Protein AF-F5BQK0-F1 (afdb_monomer_lite)

pLDDT: mean 85.35, std 14.2, range [51.0, 97.44]

InterPro domains:
  IPR036388 Winged helix-like DNA-binding domain superfamily [G3DSA:1.10.10.10] (1-72)
  IPR036390 Winged helix DNA-binding domain superfamily [SSF46785] (3-66)

Radius of gyration: 19.96 Å; chains: 1; bounding box: 42×24×60 Å

Sequence (81 aa):
MVQLFRIDNGEKVYLYQNFKDFNKVFLQKNIEKINQYTEINHLEVRIVERVARRASKLRFSYKIDKESEGLDIRIPYGFRG

Secondary structure (DSSP, 8-state):
---SEEEETTEEEES--SHHHIIIIIIHHHHHHHHHHSSEEEEEEEEEEEETTEEEEEEEEEEE----S---TTS-GGG--

Structure (mmCIF, N/CA/C/O backbone):
data_AF-F5BQK0-F1
#
_entry.id   AF-F5BQK0-F1
#
loop_
_atom_site.group_PDB
_atom_site.id
_atom_site.type_symbol
_atom_site.label_atom_id
_atom_site.label_alt_id
_atom_site.label_comp_id
_atom_site.label_asym_id
_atom_site.label_entity_id
_atom_site.label_seq_id
_atom_site.pdbx_PDB_ins_code
_atom_site.Cartn_x
_atom_site.Cartn_y
_atom_site.Cartn_z
_atom_site.occupancy
_atom_site.B_iso_or_equiv
_atom_site.auth_seq_id
_atom_site.auth_comp_id
_atom_site.auth_asym_id
_atom_site.auth_atom_id
_atom_site.pdbx_PDB_model_num
ATOM 1 N N . MET A 1 1 ? 1.342 -11.940 4.699 1.00 68.19 1 MET A N 1
ATOM 2 C CA . MET A 1 1 ? 1.531 -10.588 4.123 1.00 68.19 1 MET A CA 1
ATOM 3 C C . MET A 1 1 ? 2.135 -10.764 2.734 1.00 68.19 1 MET A C 1
ATOM 5 O O . MET A 1 1 ? 2.875 -11.726 2.572 1.00 68.19 1 MET A O 1
ATOM 9 N N . VAL A 1 2 ? 1.793 -9.952 1.730 1.00 86.31 2 VAL A N 1
ATOM 10 C CA . VAL A 1 2 ? 2.499 -10.009 0.427 1.00 86.31 2 VAL A CA 1
ATOM 11 C C . VAL A 1 2 ? 3.724 -9.102 0.480 1.00 86.31 2 VAL A C 1
ATOM 13 O O . VAL A 1 2 ? 3.685 -8.072 1.145 1.00 86.31 2 VAL A O 1
ATOM 16 N N . GLN A 1 3 ? 4.813 -9.495 -0.179 1.00 89.19 3 GLN A N 1
ATOM 17 C CA . GLN A 1 3 ? 6.075 -8.749 -0.166 1.00 89.19 3 GLN A CA 1
ATOM 18 C C . GLN A 1 3 ? 6.068 -7.629 -1.212 1.00 89.19 3 GLN A C 1
ATOM 20 O O . GLN A 1 3 ? 5.453 -7.783 -2.263 1.00 89.19 3 GLN A O 1
ATOM 25 N N . LEU A 1 4 ? 6.739 -6.508 -0.919 1.00 90.44 4 LEU A N 1
ATOM 26 C CA . LEU A 1 4 ? 6.855 -5.344 -1.817 1.00 90.44 4 LEU A CA 1
ATOM 27 C C . LEU A 1 4 ? 8.009 -5.499 -2.819 1.00 90.44 4 LEU A C 1
ATOM 29 O O . LEU A 1 4 ? 7.954 -5.012 -3.949 1.00 90.44 4 LEU A O 1
ATOM 33 N N . PHE A 1 5 ? 9.073 -6.154 -2.373 1.00 93.81 5 PHE A N 1
ATOM 34 C CA . PHE A 1 5 ? 10.310 -6.351 -3.106 1.00 93.81 5 PHE A CA 1
ATOM 35 C C . PHE A 1 5 ? 10.921 -7.695 -2.716 1.00 93.81 5 PHE A C 1
ATOM 37 O O . PHE A 1 5 ? 10.563 -8.263 -1.683 1.00 93.81 5 PHE A O 1
ATOM 44 N N . ARG A 1 6 ? 11.879 -8.150 -3.518 1.00 94.12 6 ARG A N 1
ATOM 45 C CA . ARG A 1 6 ? 12.801 -9.235 -3.179 1.00 94.12 6 ARG A CA 1
ATOM 46 C C . ARG A 1 6 ? 14.242 -8.750 -3.309 1.00 94.12 6 ARG A C 1
ATOM 48 O O . ARG A 1 6 ? 14.482 -7.721 -3.941 1.00 94.12 6 ARG A O 1
ATOM 55 N N . ILE A 1 7 ? 15.174 -9.486 -2.716 1.00 95.88 7 ILE A N 1
ATOM 56 C CA . ILE A 1 7 ? 16.604 -9.282 -2.944 1.00 95.88 7 ILE A CA 1
ATOM 57 C C . ILE A 1 7 ? 17.062 -10.268 -4.017 1.00 95.88 7 ILE A C 1
ATOM 59 O O . ILE A 1 7 ? 16.798 -11.463 -3.901 1.00 95.88 7 ILE A O 1
ATOM 63 N N . ASP A 1 8 ? 17.711 -9.757 -5.056 1.00 93.25 8 ASP A N 1
ATOM 64 C CA . ASP A 1 8 ? 18.253 -10.516 -6.184 1.00 93.25 8 ASP A CA 1
ATOM 65 C C . ASP A 1 8 ? 19.691 -10.031 -6.400 1.00 93.25 8 ASP A C 1
ATOM 67 O O . ASP A 1 8 ? 19.906 -8.837 -6.588 1.00 93.25 8 ASP A O 1
ATOM 71 N N . ASN A 1 9 ? 20.684 -10.912 -6.243 1.00 92.62 9 ASN A N 1
ATOM 72 C CA . ASN A 1 9 ? 22.114 -10.561 -6.300 1.00 92.62 9 ASN A CA 1
ATOM 73 C C . ASN A 1 9 ? 22.527 -9.359 -5.420 1.00 92.62 9 ASN A C 1
ATOM 75 O O . ASN A 1 9 ? 23.393 -8.572 -5.785 1.00 92.62 9 ASN A O 1
ATOM 79 N N . GLY A 1 10 ? 21.902 -9.210 -4.246 1.00 94.25 10 GLY A N 1
ATOM 80 C CA . GLY A 1 10 ? 22.154 -8.093 -3.325 1.00 94.25 10 GLY A CA 1
ATOM 81 C C . GLY A 1 10 ? 21.389 -6.806 -3.658 1.00 94.25 10 GLY A C 1
ATOM 82 O O . GLY A 1 10 ? 21.392 -5.876 -2.855 1.00 94.25 10 GLY A O 1
ATOM 83 N N . GLU A 1 11 ? 20.670 -6.763 -4.780 1.00 93.94 11 GLU A N 1
ATOM 84 C CA . GLU A 1 11 ? 19.878 -5.611 -5.199 1.00 93.94 11 GLU A CA 1
ATOM 85 C C . GLU A 1 11 ? 18.389 -5.769 -4.889 1.00 93.94 11 GLU A C 1
ATOM 87 O O . GLU A 1 11 ? 17.811 -6.859 -4.896 1.00 93.94 11 GLU A O 1
ATOM 92 N N . LYS A 1 12 ? 17.734 -4.635 -4.626 1.00 94.12 12 LYS A N 1
ATOM 93 C CA . LYS A 1 12 ? 16.304 -4.573 -4.334 1.00 94.12 12 LYS A CA 1
ATOM 94 C C . LYS A 1 12 ? 15.492 -4.552 -5.628 1.00 94.12 12 LYS A C 1
ATOM 96 O O . LYS A 1 12 ? 15.408 -3.523 -6.294 1.00 94.12 12 LYS A O 1
ATOM 101 N N . VAL A 1 13 ? 14.794 -5.646 -5.919 1.00 94.12 13 VAL A N 1
ATOM 102 C CA . VAL A 1 13 ? 13.897 -5.749 -7.078 1.00 94.12 13 VAL A CA 1
ATOM 103 C C . VAL A 1 13 ? 12.443 -5.590 -6.631 1.00 94.12 13 VAL A C 1
ATOM 105 O O . VAL A 1 13 ? 11.905 -6.426 -5.901 1.00 94.12 13 VAL A O 1
ATOM 108 N N . TYR A 1 14 ? 11.790 -4.507 -7.061 1.00 92.88 14 TYR A N 1
ATOM 109 C CA . TYR A 1 14 ? 10.375 -4.243 -6.769 1.00 92.88 14 TYR A CA 1
ATOM 110 C C . TYR A 1 14 ? 9.452 -5.138 -7.601 1.00 92.88 14 TYR A C 1
ATOM 112 O O . TYR A 1 14 ? 9.580 -5.209 -8.822 1.00 92.88 14 TYR A O 1
ATOM 120 N N . LEU A 1 15 ? 8.486 -5.781 -6.938 1.00 91.25 15 LEU A N 1
ATOM 121 C CA . LEU A 1 15 ? 7.649 -6.821 -7.553 1.00 91.25 15 LEU A CA 1
ATOM 122 C C . LEU A 1 15 ? 6.473 -6.267 -8.375 1.00 91.25 15 LEU A C 1
ATOM 124 O O . LEU A 1 15 ? 5.951 -6.965 -9.239 1.00 91.25 15 LEU A O 1
ATOM 128 N N . TYR A 1 16 ? 6.058 -5.019 -8.129 1.00 91.81 16 TYR A N 1
ATOM 129 C CA . TYR A 1 16 ? 4.888 -4.407 -8.771 1.00 91.81 16 TYR A CA 1
ATOM 130 C C . TYR A 1 16 ? 5.242 -3.042 -9.364 1.00 91.81 16 TYR A C 1
ATOM 132 O O . TYR A 1 16 ? 5.065 -2.004 -8.730 1.00 91.81 16 TYR A O 1
ATOM 140 N N . GLN A 1 17 ? 5.763 -3.032 -10.591 1.00 86.25 17 GLN A N 1
ATOM 141 C CA . GLN A 1 17 ? 6.195 -1.787 -11.240 1.00 86.25 17 GLN A CA 1
ATOM 142 C C . GLN A 1 17 ? 5.028 -0.913 -11.728 1.00 86.25 17 GLN A C 1
ATOM 144 O O . GLN A 1 17 ? 5.156 0.307 -11.817 1.00 86.25 17 GLN A O 1
ATOM 149 N N . ASN A 1 18 ? 3.878 -1.518 -12.040 1.00 89.56 18 ASN A N 1
ATOM 150 C CA . ASN A 1 18 ? 2.674 -0.791 -12.428 1.00 89.56 18 ASN A CA 1
ATOM 151 C C . ASN A 1 18 ? 1.813 -0.487 -11.197 1.00 89.56 18 ASN A C 1
ATOM 153 O O . ASN A 1 18 ? 1.471 -1.390 -10.434 1.00 89.56 18 ASN A O 1
ATOM 157 N N . PHE A 1 19 ? 1.388 0.772 -11.051 1.00 89.88 19 PHE A N 1
ATOM 158 C CA . PHE A 1 19 ? 0.499 1.187 -9.967 1.00 89.88 19 PHE A CA 1
ATOM 159 C C . PHE A 1 19 ? -0.802 0.373 -9.908 1.00 89.88 19 PHE A C 1
ATOM 161 O O . PHE A 1 19 ? -1.288 0.094 -8.819 1.00 89.88 19 PHE A O 1
ATOM 168 N N . LYS A 1 20 ? -1.377 -0.032 -11.049 1.00 90.56 20 LYS A N 1
ATOM 169 C CA . LYS A 1 20 ? -2.623 -0.815 -11.073 1.00 90.56 20 LYS A CA 1
ATOM 170 C C . LYS A 1 20 ? -2.451 -2.162 -10.362 1.00 90.56 20 LYS A C 1
ATOM 172 O O . LYS A 1 20 ? -3.286 -2.525 -9.533 1.00 90.56 20 LYS A O 1
ATOM 177 N N . ASP A 1 21 ? -1.353 -2.855 -10.648 1.00 91.06 21 ASP A N 1
ATOM 178 C CA . ASP A 1 21 ? -1.040 -4.152 -10.045 1.00 91.06 21 ASP A CA 1
ATOM 179 C C . ASP A 1 21 ? -0.594 -3.985 -8.597 1.00 91.06 21 ASP A C 1
ATOM 181 O O . ASP A 1 21 ? -1.058 -4.711 -7.720 1.00 91.06 21 ASP A O 1
ATOM 185 N N . PHE A 1 22 ? 0.220 -2.962 -8.324 1.00 93.38 22 PHE A N 1
ATOM 186 C CA . PHE A 1 22 ? 0.603 -2.583 -6.970 1.00 93.38 22 PHE A CA 1
ATOM 187 C C . PHE A 1 22 ? -0.625 -2.310 -6.091 1.00 93.38 22 PHE A C 1
ATOM 189 O O . PHE A 1 22 ? -0.731 -2.831 -4.982 1.00 93.38 22 PHE A O 1
ATOM 196 N N . ASN A 1 23 ? -1.603 -1.561 -6.598 1.00 93.25 23 ASN A N 1
ATOM 197 C CA . ASN A 1 23 ? -2.816 -1.249 -5.860 1.00 93.25 23 ASN A CA 1
ATOM 198 C C . ASN A 1 23 ? -3.660 -2.502 -5.585 1.00 93.25 23 ASN A C 1
ATOM 200 O O . ASN A 1 23 ? -4.042 -2.748 -4.443 1.00 93.25 23 ASN A O 1
ATOM 204 N N . LYS A 1 24 ? -3.914 -3.314 -6.617 1.00 9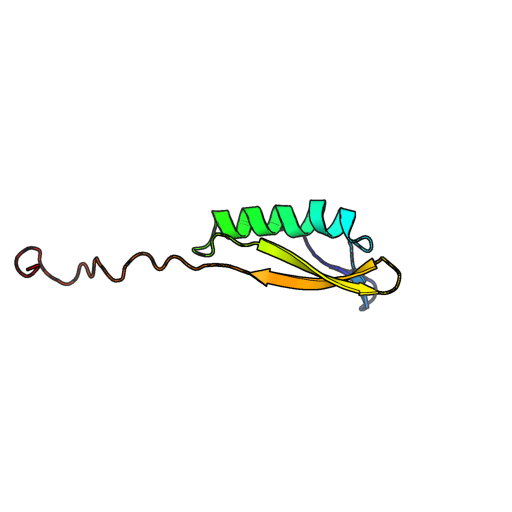1.75 24 LYS A N 1
ATOM 205 C CA . LYS A 1 24 ? -4.796 -4.486 -6.516 1.00 91.75 24 LYS A CA 1
ATOM 206 C C . LYS A 1 24 ? -4.176 -5.635 -5.720 1.00 91.75 24 LYS A C 1
ATOM 208 O O . LYS A 1 24 ? -4.842 -6.269 -4.907 1.00 91.75 24 LYS A O 1
ATOM 213 N N . VAL A 1 25 ? -2.914 -5.959 -5.990 1.00 92.56 25 VAL A N 1
ATOM 214 C CA . VAL A 1 25 ? -2.272 -7.165 -5.447 1.00 92.56 25 VAL A CA 1
ATOM 215 C C . VAL A 1 25 ? -1.603 -6.885 -4.110 1.00 92.56 25 VAL A C 1
ATOM 217 O O . VAL A 1 25 ? -1.620 -7.759 -3.245 1.00 92.56 25 VAL A O 1
ATOM 220 N N . PHE A 1 26 ? -1.044 -5.687 -3.924 1.00 94.06 26 PHE A N 1
ATOM 221 C CA . PHE A 1 26 ? -0.292 -5.343 -2.724 1.00 94.06 26 PHE A CA 1
ATOM 222 C C . PHE A 1 26 ? -1.070 -4.438 -1.769 1.00 94.06 26 PHE A C 1
ATOM 224 O O . PHE A 1 26 ? -1.297 -4.841 -0.630 1.00 94.06 26 PHE A O 1
ATOM 231 N N . LEU A 1 27 ? -1.478 -3.235 -2.192 1.00 94.44 27 LEU A N 1
ATOM 232 C CA . LEU A 1 27 ? -2.091 -2.265 -1.276 1.00 94.44 27 LEU A CA 1
ATOM 233 C C . LEU A 1 27 ? -3.405 -2.792 -0.699 1.00 94.44 27 LEU A C 1
ATOM 235 O O . LEU A 1 27 ? -3.499 -2.927 0.514 1.00 94.44 27 LEU A O 1
ATOM 239 N N . GLN A 1 28 ? -4.377 -3.153 -1.540 1.00 93.00 28 GLN A N 1
ATOM 240 C CA . GLN A 1 28 ? -5.698 -3.601 -1.080 1.00 93.00 28 GLN A CA 1
ATOM 241 C C . GLN A 1 28 ? -5.605 -4.803 -0.131 1.00 93.00 28 GLN A C 1
ATOM 243 O O . GLN A 1 28 ? -6.127 -4.747 0.977 1.00 93.00 28 GLN A O 1
ATOM 248 N N . LYS A 1 29 ? -4.830 -5.834 -0.493 1.00 92.81 29 LYS A N 1
ATOM 249 C CA . LYS A 1 29 ? -4.657 -7.028 0.352 1.00 92.81 29 LYS A CA 1
ATOM 250 C C . LYS A 1 29 ? -3.987 -6.738 1.694 1.00 92.81 29 LYS A C 1
ATOM 252 O O . LYS A 1 29 ? -4.262 -7.427 2.672 1.00 92.81 29 LYS A O 1
ATOM 257 N N . ASN A 1 30 ? -3.045 -5.795 1.746 1.00 93.00 30 ASN A N 1
ATOM 258 C CA . ASN A 1 30 ? -2.401 -5.437 3.010 1.00 93.00 30 ASN A CA 1
ATOM 259 C C . ASN A 1 30 ? -3.280 -4.501 3.842 1.00 93.00 30 ASN A C 1
ATOM 261 O O . ASN A 1 30 ? -3.308 -4.661 5.053 1.00 93.00 30 ASN A O 1
ATOM 265 N N . ILE A 1 31 ? -4.024 -3.587 3.214 1.00 93.31 31 ILE A N 1
ATOM 266 C CA . ILE A 1 31 ? -5.000 -2.722 3.890 1.00 93.31 31 ILE A CA 1
ATOM 267 C C . ILE A 1 31 ? -6.091 -3.567 4.549 1.00 93.31 31 ILE A C 1
ATOM 269 O O . ILE A 1 31 ? -6.368 -3.369 5.725 1.00 93.31 31 ILE A O 1
ATOM 273 N N . GLU A 1 32 ? -6.645 -4.553 3.836 1.00 91.31 32 GLU A N 1
ATOM 274 C CA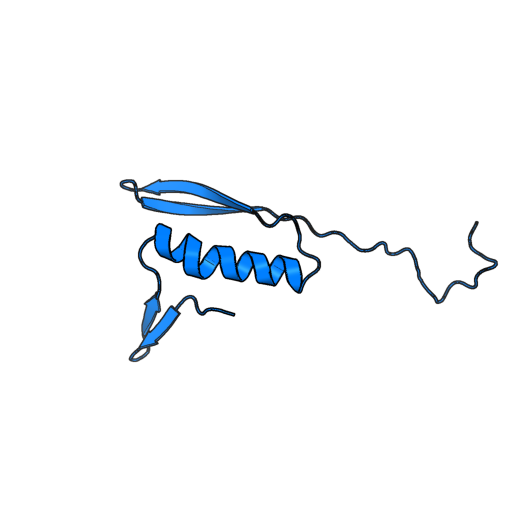 . GLU A 1 32 ? -7.614 -5.509 4.392 1.00 91.31 32 GLU A CA 1
ATOM 275 C C . GLU A 1 32 ? -7.059 -6.220 5.629 1.00 91.31 32 GLU A C 1
ATOM 277 O O . GLU A 1 32 ? -7.729 -6.303 6.652 1.00 91.31 32 GLU A O 1
ATOM 282 N N . LYS A 1 33 ? -5.803 -6.677 5.568 1.00 91.19 33 LYS A N 1
ATOM 283 C CA . LYS A 1 33 ? -5.149 -7.338 6.704 1.00 91.19 33 LYS A CA 1
ATOM 284 C C . LYS A 1 33 ? -4.882 -6.388 7.866 1.00 91.19 33 LYS A C 1
ATOM 286 O O . LYS A 1 33 ? -5.080 -6.787 9.002 1.00 91.19 33 LYS A O 1
ATOM 291 N N . ILE A 1 34 ? -4.432 -5.163 7.605 1.00 91.94 34 ILE A N 1
ATOM 292 C CA . ILE A 1 34 ? -4.215 -4.165 8.659 1.00 91.94 34 ILE A CA 1
ATOM 293 C C . ILE A 1 34 ? -5.541 -3.889 9.370 1.00 91.94 34 ILE A C 1
ATOM 295 O O . ILE A 1 34 ? -5.609 -4.068 10.576 1.00 91.94 34 ILE A O 1
ATOM 299 N N . ASN A 1 35 ? -6.605 -3.605 8.614 1.00 88.12 35 ASN A N 1
ATOM 300 C CA . ASN A 1 35 ? -7.941 -3.387 9.173 1.00 88.12 35 ASN A CA 1
ATOM 301 C C . ASN A 1 35 ? -8.485 -4.607 9.945 1.00 88.12 35 ASN A C 1
ATOM 303 O O . ASN A 1 35 ? -9.324 -4.443 10.820 1.00 88.12 35 ASN A O 1
ATOM 307 N N . GLN A 1 36 ? -8.063 -5.831 9.602 1.00 89.69 36 GLN A N 1
ATOM 308 C CA . GLN A 1 36 ? -8.508 -7.057 10.273 1.00 89.69 36 GLN A CA 1
ATOM 309 C C . GLN A 1 36 ? -7.729 -7.366 11.561 1.00 89.69 36 GLN A C 1
ATOM 311 O O . GLN A 1 36 ? -8.290 -7.956 12.481 1.00 89.69 36 GLN A O 1
ATOM 316 N N . TYR A 1 37 ? -6.432 -7.060 11.599 1.00 90.81 37 TYR A N 1
ATOM 317 C CA . TYR A 1 37 ? -5.520 -7.559 12.635 1.00 90.81 37 TYR A CA 1
ATOM 318 C C . TYR A 1 37 ? -4.960 -6.469 13.554 1.00 90.81 37 TYR A C 1
ATOM 320 O O . TYR A 1 37 ? -4.174 -6.791 14.443 1.00 90.81 37 TYR A O 1
ATOM 328 N N . THR A 1 38 ? -5.310 -5.200 13.345 1.00 90.12 38 THR A N 1
ATOM 329 C CA . THR A 1 38 ? -4.880 -4.089 14.201 1.00 90.12 38 THR A CA 1
ATOM 330 C C . THR A 1 38 ? -6.048 -3.151 14.500 1.00 90.12 38 THR A C 1
ATOM 332 O O . THR A 1 38 ? -7.055 -3.153 13.800 1.00 90.12 38 THR A O 1
ATOM 335 N N . GLU A 1 39 ? -5.896 -2.295 15.511 1.00 90.56 39 GLU A N 1
ATOM 336 C CA . GLU A 1 39 ? -6.851 -1.212 15.815 1.00 90.56 39 GLU A CA 1
ATOM 337 C C . GLU A 1 39 ? -6.826 -0.040 14.812 1.00 90.56 39 GLU A C 1
ATOM 339 O O . GLU A 1 39 ? -7.521 0.965 14.978 1.00 90.56 39 GLU A O 1
ATOM 344 N N . ILE A 1 40 ? -6.038 -0.152 13.739 1.00 90.12 40 ILE A N 1
ATOM 345 C CA . ILE A 1 40 ? -6.067 0.812 12.642 1.00 90.12 40 ILE A CA 1
ATOM 346 C C . ILE A 1 40 ? -7.288 0.509 11.783 1.00 90.12 40 ILE A C 1
ATOM 348 O O . ILE A 1 40 ? -7.397 -0.561 11.190 1.00 90.12 40 ILE A O 1
ATOM 352 N N . ASN A 1 41 ? -8.167 1.490 11.638 1.00 85.94 41 ASN A N 1
ATOM 353 C CA . ASN A 1 41 ? -9.352 1.390 10.806 1.00 85.94 41 ASN A CA 1
ATOM 354 C C . ASN A 1 41 ? -9.455 2.581 9.849 1.00 85.94 41 ASN A C 1
ATOM 356 O O . ASN A 1 41 ? -8.665 3.530 9.888 1.00 85.94 41 ASN A O 1
ATOM 360 N N . HIS A 1 42 ? -10.408 2.495 8.917 1.00 87.94 42 HIS A N 1
ATOM 361 C CA . HIS A 1 42 ? -10.589 3.489 7.857 1.00 87.94 42 HIS A CA 1
ATOM 362 C C . HIS A 1 42 ? -9.281 3.828 7.113 1.00 87.94 42 HIS A C 1
ATOM 364 O O . HIS A 1 42 ? -9.069 4.973 6.711 1.00 87.94 42 HIS A O 1
ATOM 370 N N . LEU A 1 43 ? -8.387 2.842 6.946 1.00 92.94 43 LEU A N 1
ATOM 371 C CA . LEU A 1 43 ? -7.150 3.023 6.198 1.00 92.94 43 LEU A CA 1
ATOM 372 C C . LEU A 1 43 ? -7.471 3.218 4.709 1.00 92.94 43 LEU A C 1
ATOM 374 O O . LEU A 1 43 ? -7.854 2.286 4.002 1.00 92.94 43 LEU A O 1
ATOM 378 N N . GLU A 1 44 ? -7.284 4.441 4.233 1.00 92.06 44 GLU A N 1
ATOM 379 C CA . GLU A 1 44 ? -7.485 4.863 2.853 1.00 92.06 44 GLU A CA 1
ATOM 380 C C . GLU A 1 44 ? -6.163 5.254 2.192 1.00 92.06 44 GLU A C 1
ATOM 382 O O . GLU A 1 44 ? -5.255 5.803 2.822 1.00 92.06 44 GLU A O 1
ATOM 387 N N . VAL A 1 45 ? -6.084 5.039 0.877 1.00 94.44 45 VAL A N 1
ATOM 388 C CA . VAL A 1 45 ? -4.942 5.447 0.053 1.00 94.44 45 VAL A CA 1
ATOM 389 C C . VAL A 1 45 ? -5.429 6.238 -1.147 1.00 94.44 45 VAL A C 1
ATOM 391 O O . VAL A 1 45 ? -6.311 5.793 -1.881 1.00 94.44 45 VAL A O 1
ATOM 394 N N . ARG A 1 46 ? -4.833 7.410 -1.379 1.00 95.19 46 ARG A N 1
ATOM 395 C CA . ARG A 1 46 ? -5.147 8.273 -2.528 1.00 95.19 46 ARG A CA 1
ATOM 396 C C . ARG A 1 46 ? -3.878 8.699 -3.254 1.00 95.19 46 ARG A C 1
ATOM 398 O O . ARG A 1 46 ? -2.857 8.961 -2.627 1.00 95.19 46 ARG A O 1
ATOM 405 N N . ILE A 1 47 ? -3.944 8.805 -4.580 1.00 95.94 47 ILE A N 1
ATOM 406 C CA . ILE A 1 47 ? -2.865 9.404 -5.376 1.00 95.94 47 ILE A CA 1
ATOM 407 C C . ILE A 1 47 ? -2.938 10.917 -5.193 1.00 95.94 47 ILE A C 1
ATOM 409 O O . ILE A 1 47 ? -3.967 11.515 -5.499 1.00 95.94 47 ILE A O 1
ATOM 413 N N . VAL A 1 48 ? -1.853 11.528 -4.725 1.00 97.44 48 VAL A N 1
ATOM 414 C CA . VAL A 1 48 ? -1.761 12.989 -4.552 1.00 97.44 48 VAL A CA 1
ATOM 415 C C . VAL A 1 48 ? -0.862 13.654 -5.584 1.00 97.44 48 VAL A C 1
ATOM 417 O O . VAL A 1 48 ? -0.945 14.860 -5.772 1.00 97.44 48 VAL A O 1
ATOM 420 N N . GLU A 1 49 ? -0.038 12.879 -6.291 1.00 97.12 49 GLU A N 1
ATOM 421 C CA . GLU A 1 49 ? 0.804 13.394 -7.367 1.00 97.12 49 GLU A CA 1
ATOM 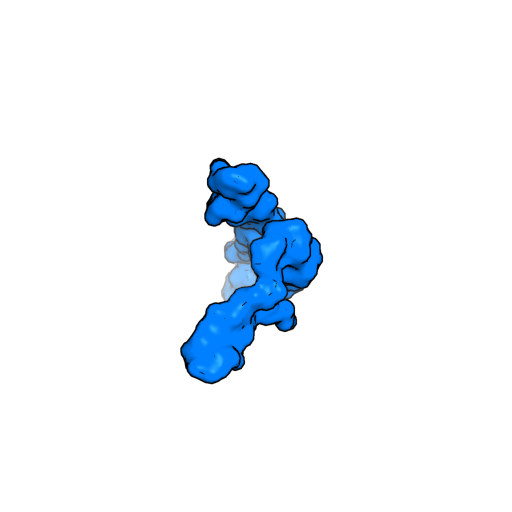422 C C . GLU A 1 49 ? 0.943 12.369 -8.494 1.00 97.12 49 GLU A C 1
ATOM 424 O O . GLU A 1 49 ? 1.023 11.154 -8.264 1.00 97.12 49 GLU A O 1
ATOM 429 N N . ARG A 1 50 ? 0.973 12.879 -9.727 1.00 95.88 50 ARG A N 1
ATOM 430 C CA . ARG A 1 50 ? 1.271 12.108 -10.930 1.00 95.88 50 ARG A CA 1
ATOM 431 C C . ARG A 1 50 ? 2.381 12.788 -11.723 1.00 95.88 50 ARG A C 1
ATOM 433 O O . ARG A 1 50 ? 2.301 13.982 -11.984 1.00 95.88 50 ARG A O 1
ATOM 440 N N . VAL A 1 51 ? 3.343 12.002 -12.195 1.00 95.56 51 VAL A N 1
ATOM 441 C CA . VAL A 1 51 ? 4.411 12.430 -13.109 1.00 95.56 51 VAL A CA 1
ATOM 442 C C . VAL A 1 51 ? 4.299 11.603 -14.384 1.00 95.56 51 VAL A C 1
ATOM 444 O O . VAL A 1 51 ? 4.182 10.380 -14.322 1.00 95.56 51 VAL A O 1
ATOM 447 N N . ALA A 1 52 ? 4.271 12.256 -15.549 1.00 94.50 52 ALA A N 1
ATOM 448 C CA . ALA A 1 52 ? 4.107 11.587 -16.847 1.00 94.50 52 ALA A CA 1
ATOM 449 C C . ALA A 1 52 ? 2.933 10.577 -16.870 1.00 94.50 52 ALA A C 1
ATOM 451 O O . ALA A 1 52 ? 3.055 9.451 -17.350 1.00 94.50 52 ALA A O 1
ATOM 452 N N . ARG A 1 53 ? 1.781 10.977 -16.302 1.00 89.56 53 ARG A N 1
ATOM 453 C CA . ARG A 1 53 ? 0.549 10.168 -16.142 1.00 89.56 53 ARG A CA 1
ATOM 454 C C . ARG A 1 53 ? 0.669 8.956 -15.199 1.00 89.56 53 ARG A C 1
ATOM 456 O O . ARG A 1 53 ? -0.338 8.288 -14.953 1.00 89.56 53 ARG A O 1
ATOM 463 N N . ARG A 1 54 ? 1.837 8.707 -14.604 1.00 90.75 54 ARG A N 1
ATOM 464 C CA . ARG A 1 54 ? 2.081 7.649 -13.610 1.00 90.75 54 ARG A CA 1
ATOM 465 C C . ARG A 1 54 ? 1.946 8.211 -12.196 1.00 90.75 54 ARG A C 1
ATOM 467 O O . ARG A 1 54 ? 2.322 9.350 -11.954 1.00 90.75 54 ARG A O 1
ATOM 474 N N . ALA A 1 55 ? 1.386 7.435 -11.270 1.00 93.06 55 ALA A N 1
ATOM 475 C CA . ALA A 1 55 ? 1.313 7.834 -9.863 1.00 93.06 55 ALA A CA 1
ATOM 476 C C . ALA A 1 55 ? 2.729 7.918 -9.270 1.00 93.06 55 ALA A C 1
ATOM 478 O O . ALA A 1 55 ? 3.488 6.960 -9.402 1.00 93.06 55 A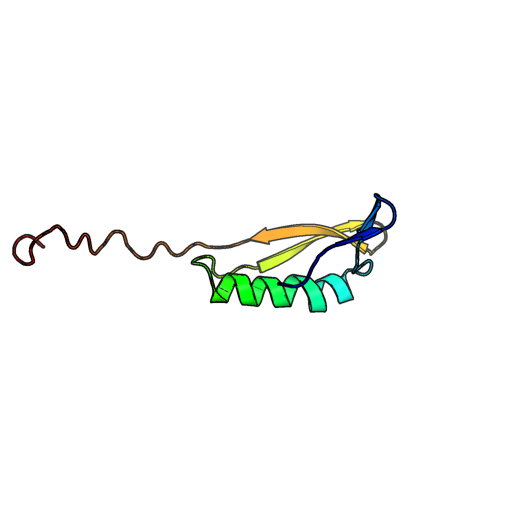LA A O 1
ATOM 479 N N . SER A 1 56 ? 3.073 9.044 -8.640 1.00 93.94 56 SER A N 1
ATOM 480 C CA . SER A 1 56 ? 4.389 9.270 -8.018 1.00 93.94 56 SER A CA 1
ATOM 481 C C . SER A 1 56 ? 4.307 9.371 -6.497 1.00 93.94 56 SER A C 1
ATOM 483 O O . SER A 1 56 ? 5.204 8.892 -5.808 1.00 93.94 56 SER A O 1
ATOM 485 N N . LYS A 1 57 ? 3.224 9.949 -5.957 1.00 95.44 57 LYS A N 1
ATOM 486 C CA . LYS A 1 57 ? 3.017 10.083 -4.509 1.00 95.44 57 LYS A CA 1
ATOM 487 C C . LYS A 1 57 ? 1.636 9.612 -4.094 1.00 95.44 57 LYS A C 1
ATOM 489 O O . LYS A 1 57 ? 0.626 9.931 -4.730 1.00 95.44 57 LYS A O 1
ATOM 494 N N . LEU A 1 58 ? 1.613 8.888 -2.982 1.00 96.00 58 LEU A N 1
ATOM 495 C CA . LEU A 1 58 ? 0.409 8.383 -2.342 1.00 96.00 58 LEU A CA 1
ATOM 496 C C . LEU A 1 58 ? 0.265 9.026 -0.968 1.00 96.00 58 LEU A C 1
ATOM 498 O O . LEU A 1 58 ? 1.243 9.163 -0.235 1.00 96.00 58 LEU A O 1
ATOM 502 N N . ARG A 1 59 ? -0.963 9.391 -0.615 1.00 97.06 59 ARG A N 1
ATOM 503 C CA . ARG A 1 59 ? -1.342 9.793 0.734 1.00 97.06 59 ARG A CA 1
ATOM 504 C C . ARG A 1 59 ? -2.107 8.653 1.376 1.00 97.06 59 ARG A C 1
ATOM 506 O O . ARG A 1 59 ? -3.124 8.219 0.841 1.00 97.06 59 ARG A O 1
ATOM 513 N N . PHE A 1 60 ? -1.609 8.221 2.524 1.00 96.56 60 PHE A N 1
ATOM 514 C CA . PHE A 1 60 ? -2.287 7.291 3.410 1.00 96.56 60 PHE A CA 1
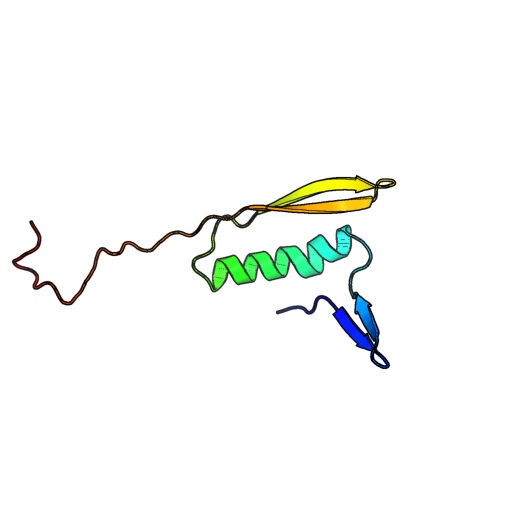ATOM 515 C C . PHE A 1 60 ? -3.035 8.104 4.463 1.00 96.56 60 PHE A C 1
ATOM 517 O O . PHE A 1 60 ? -2.559 9.145 4.920 1.00 96.56 60 PHE A O 1
ATOM 524 N N . SER A 1 61 ? -4.241 7.687 4.807 1.00 96.31 61 SER A N 1
ATOM 525 C CA . SER A 1 61 ? -5.029 8.282 5.884 1.00 96.31 61 SER A CA 1
ATOM 526 C C . SER A 1 61 ? -5.681 7.159 6.657 1.00 96.31 61 SER A C 1
ATOM 528 O O . SER A 1 61 ? -6.096 6.179 6.057 1.00 96.31 61 SER A O 1
ATOM 530 N N . TYR A 1 62 ? -5.702 7.271 7.974 1.00 95.25 62 TYR A N 1
ATOM 531 C CA . TYR A 1 62 ? -6.200 6.224 8.850 1.00 95.25 62 TYR A CA 1
ATOM 532 C C . TYR A 1 62 ? -6.783 6.847 10.108 1.00 95.25 62 TYR A C 1
ATOM 534 O O . TYR A 1 62 ? -6.509 8.008 10.431 1.00 95.25 62 TYR A O 1
ATOM 542 N N . LYS A 1 63 ? -7.572 6.054 10.817 1.00 92.38 63 LYS A N 1
ATOM 543 C CA . LYS A 1 63 ? -8.010 6.321 12.178 1.00 92.38 63 LYS A CA 1
ATOM 544 C C . LYS A 1 63 ? -7.552 5.167 13.064 1.00 92.38 63 LYS A C 1
ATOM 546 O O . LYS A 1 63 ? -7.244 4.080 12.579 1.00 92.38 63 LYS A O 1
ATOM 551 N N . ILE A 1 64 ? -7.421 5.449 14.349 1.00 91.31 64 ILE A N 1
ATOM 552 C CA . ILE A 1 64 ? -7.173 4.436 15.367 1.00 91.31 64 ILE A CA 1
ATOM 553 C C . ILE A 1 64 ? -8.312 4.605 16.349 1.00 91.31 64 ILE A C 1
ATOM 555 O O . ILE A 1 64 ? -8.379 5.639 17.023 1.00 91.31 64 ILE A O 1
ATOM 559 N N . ASP A 1 65 ? -9.207 3.627 16.401 1.00 80.69 65 ASP A N 1
ATOM 560 C CA . ASP A 1 65 ? -10.146 3.574 17.508 1.00 80.69 65 ASP A CA 1
ATOM 561 C C . ASP A 1 65 ? -9.335 3.119 18.709 1.00 80.69 65 ASP A C 1
ATOM 563 O O . ASP A 1 65 ? -8.896 1.976 18.797 1.00 80.69 65 ASP A O 1
ATOM 567 N N . LYS A 1 66 ? -9.085 4.043 19.635 1.00 70.25 66 LYS A N 1
ATOM 568 C CA . LYS A 1 66 ? -8.752 3.619 20.985 1.00 70.25 66 LYS A CA 1
ATOM 569 C C . LYS A 1 66 ? -10.005 2.926 21.501 1.00 70.25 66 LYS A C 1
ATOM 571 O O . LYS A 1 66 ? -10.989 3.615 21.786 1.00 70.25 66 LYS A O 1
ATOM 576 N N . GLU A 1 67 ? -9.992 1.600 21.626 1.00 60.56 67 GLU A N 1
ATOM 577 C CA . GLU A 1 67 ? -10.863 0.990 22.625 1.00 60.56 67 GLU A CA 1
ATOM 578 C C . GLU A 1 67 ? -10.630 1.769 23.920 1.00 60.56 67 GLU A C 1
ATOM 580 O O . GLU A 1 67 ? -9.488 2.028 24.311 1.00 60.56 67 GLU A O 1
ATOM 585 N N . SER A 1 68 ? -11.722 2.291 24.476 1.00 51.41 68 SER A N 1
ATOM 586 C CA . SER A 1 68 ? -11.695 3.180 25.624 1.00 51.41 68 SER A CA 1
ATOM 587 C C . SER A 1 68 ? -10.735 2.651 26.687 1.00 51.41 68 SER A C 1
ATOM 589 O O . SER A 1 68 ? -10.831 1.494 27.093 1.00 51.41 68 SER A O 1
ATOM 591 N N . GLU A 1 69 ? -9.893 3.530 27.226 1.00 51.00 69 GLU A N 1
ATOM 592 C CA . GLU A 1 69 ? -9.351 3.410 28.585 1.00 51.00 69 GLU A CA 1
ATOM 593 C C . GLU A 1 69 ? -10.519 3.466 29.601 1.00 51.00 69 GLU A C 1
ATOM 595 O O . GLU A 1 69 ? -10.631 4.377 30.411 1.00 51.00 69 GLU A O 1
ATOM 600 N N . GLY A 1 70 ? -11.475 2.543 29.487 1.00 51.12 70 GLY A N 1
ATOM 601 C CA . GLY A 1 70 ? -12.789 2.592 30.124 1.00 51.12 70 GLY A CA 1
ATOM 602 C C . GLY A 1 70 ? -13.165 1.309 30.855 1.00 51.12 70 GLY A C 1
ATOM 603 O O . GLY A 1 70 ? -14.267 1.214 31.383 1.00 51.12 70 GLY A O 1
ATOM 604 N N . LEU A 1 71 ? -12.260 0.334 30.937 1.00 52.28 71 LEU A N 1
ATOM 605 C CA . LEU A 1 71 ? -12.337 -0.750 31.910 1.00 52.28 71 LEU A CA 1
ATOM 606 C C . LEU A 1 71 ? -10.942 -0.995 32.483 1.00 52.28 71 LEU A C 1
ATOM 608 O O . LEU A 1 71 ? -10.318 -2.022 32.229 1.00 52.28 71 LEU A O 1
ATOM 612 N N . ASP A 1 72 ? -10.467 -0.058 33.308 1.00 53.25 72 ASP A N 1
ATOM 613 C CA . ASP A 1 72 ? -9.485 -0.430 34.320 1.00 53.25 72 ASP A CA 1
ATOM 614 C C . ASP A 1 72 ? -10.179 -1.403 35.287 1.00 53.25 72 ASP A C 1
ATOM 616 O O . ASP A 1 72 ? -10.919 -1.019 36.197 1.00 53.25 72 ASP A O 1
ATOM 620 N N . ILE A 1 73 ? -10.004 -2.700 35.037 1.00 54.88 73 ILE A N 1
ATOM 621 C CA . ILE A 1 73 ? -10.512 -3.789 35.881 1.00 54.88 73 ILE A CA 1
ATOM 622 C C . ILE A 1 73 ? -9.913 -3.763 37.298 1.00 54.88 73 ILE A C 1
ATOM 624 O O . ILE A 1 73 ? -10.323 -4.555 38.144 1.00 54.88 73 ILE A O 1
ATOM 628 N N . ARG A 1 74 ? -8.970 -2.853 37.583 1.00 61.53 74 ARG A N 1
ATOM 629 C CA . ARG A 1 74 ? -8.463 -2.590 38.935 1.00 61.53 74 ARG A CA 1
ATOM 630 C C . ARG A 1 74 ? -9.411 -1.739 39.776 1.00 61.53 74 ARG A C 1
ATOM 632 O O . ARG A 1 74 ? -9.237 -1.712 40.990 1.00 61.53 74 ARG A O 1
ATOM 639 N N . ILE A 1 75 ? -10.396 -1.058 39.180 1.00 61.12 75 ILE A N 1
ATOM 640 C CA . ILE A 1 75 ? -11.369 -0.250 39.927 1.00 61.12 75 ILE A CA 1
ATOM 641 C C . ILE A 1 75 ? -12.583 -1.125 40.271 1.00 61.12 75 ILE A C 1
ATOM 643 O O . ILE A 1 75 ? -13.321 -1.523 39.359 1.00 61.12 75 ILE A O 1
ATOM 647 N N . PRO A 1 76 ? -12.818 -1.434 41.563 1.00 62.94 76 PRO A N 1
ATOM 648 C CA . PRO A 1 76 ? -13.931 -2.272 41.984 1.00 62.94 76 PRO A CA 1
ATOM 649 C C . PRO A 1 76 ? -15.276 -1.674 41.574 1.00 62.94 76 PRO A C 1
ATOM 651 O O . PRO A 1 76 ? -15.463 -0.457 41.561 1.00 62.94 76 PRO A O 1
ATOM 654 N N . TYR A 1 77 ? -16.235 -2.556 41.298 1.00 60.88 77 TYR A N 1
ATOM 655 C CA . TYR A 1 77 ? -17.542 -2.231 40.716 1.00 60.88 77 TYR A CA 1
ATOM 656 C C . TYR A 1 77 ? -18.331 -1.145 41.479 1.00 60.88 77 TYR A C 1
ATOM 658 O O . TYR A 1 77 ? -19.131 -0.441 40.877 1.00 60.88 77 TYR A O 1
ATOM 666 N N . GLY A 1 78 ? -18.079 -0.971 42.783 1.00 60.06 78 GLY A N 1
ATOM 667 C CA . GLY A 1 78 ? -18.741 0.020 43.644 1.00 60.06 78 GLY A CA 1
ATOM 668 C C . GLY A 1 78 ? -18.148 1.435 43.635 1.00 60.06 78 GLY A C 1
ATOM 669 O O . GLY A 1 78 ? -18.646 2.285 44.362 1.00 60.06 78 GLY A O 1
ATOM 670 N N . PHE A 1 79 ? -17.096 1.695 42.852 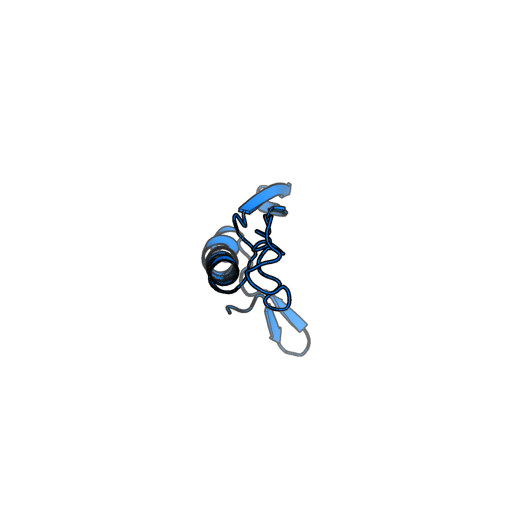1.00 60.12 79 PHE A N 1
ATOM 671 C CA . PHE A 1 79 ? -16.459 3.019 42.727 1.00 60.12 79 PHE A CA 1
ATOM 672 C C . PHE A 1 79 ? -16.653 3.657 41.344 1.00 60.12 79 PHE A C 1
ATOM 674 O O . PHE A 1 79 ? -16.001 4.647 41.013 1.00 60.12 79 PHE A O 1
ATOM 681 N N . ARG A 1 80 ? -17.537 3.090 40.520 1.00 62.56 80 ARG A N 1
ATOM 682 C CA . ARG A 1 80 ? -17.950 3.688 39.248 1.00 62.56 80 ARG A CA 1
ATOM 683 C C . ARG A 1 80 ? -19.155 4.582 39.542 1.00 62.56 80 ARG A C 1
ATOM 685 O O . ARG A 1 80 ? -20.155 4.077 40.043 1.00 62.56 80 ARG A O 1
ATOM 692 N N . GLY A 1 81 ? -18.976 5.891 39.353 1.00 57.06 81 GLY A N 1
ATOM 693 C CA . GLY A 1 81 ? -19.994 6.916 39.616 1.00 57.06 81 GLY A CA 1
ATOM 694 C C . GLY A 1 81 ? -21.201 6.839 38.696 1.00 57.06 81 GLY A C 1
ATOM 695 O O . GLY A 1 81 ? -21.110 6.157 37.650 1.00 57.06 81 GLY A O 1
#

Organism: Salmonella dublin (NCBI:txid98360)

Foldseek 3Di:
DDDQFDADPNDTGGPDPAPVCCCVVPVVVVLVVCCVPAQKPPWDKDQPDDDPNGRDDIDTDIDGPDPDPPCPVVDDPVPDD